Protein AF-R7D0A8-F1 (afdb_monomer_lite)

Radius of gyration: 18.66 Å; chains: 1; bounding box: 46×40×54 Å

pLDDT: mean 82.76, std 17.73, range [34.59, 98.0]

Secondary structure (DSSP, 8-state):
-EEEEEESS-HHHHHHHHHS-SSEEEEEEEETTEEEEEEEESSSS-EEEEEE-SSEEEEEETTT--EEEEEEETTEEEEEEES-HHHHHS--SS----BSS-GGGSEEEE-SSS-TT--EEHHHHHHHHHHHHHHHHHHHHTT--S------GGGGSGGGTTGGGS---

Structure (mmCIF, N/CA/C/O backbone):
data_AF-R7D0A8-F1
#
_entry.id   AF-R7D0A8-F1
#
loop_
_atom_site.group_PDB
_atom_site.id
_atom_site.type_symbol
_atom_site.label_atom_id
_atom_site.label_alt_id
_atom_site.label_comp_id
_atom_site.label_asym_id
_atom_site.label_entity_id
_atom_site.label_seq_id
_atom_site.pdbx_PDB_ins_code
_atom_site.Cartn_x
_atom_site.Cartn_y
_atom_site.Cartn_z
_atom_site.occupancy
_atom_site.B_iso_or_equiv
_atom_site.auth_seq_id
_atom_site.auth_comp_id
_atom_site.auth_asym_id
_atom_site.auth_atom_id
_atom_site.pdbx_PDB_model_num
ATOM 1 N N . MET A 1 1 ? 11.359 4.720 -3.497 1.00 91.31 1 MET A N 1
ATOM 2 C CA . MET A 1 1 ? 10.270 5.589 -3.988 1.00 91.31 1 MET A CA 1
ATOM 3 C C . MET A 1 1 ? 9.187 5.562 -2.939 1.00 91.31 1 MET A C 1
ATOM 5 O O . MET A 1 1 ? 8.897 4.476 -2.450 1.00 91.31 1 MET A O 1
ATOM 9 N N . LYS A 1 2 ? 8.616 6.719 -2.615 1.00 94.69 2 LYS A N 1
ATOM 10 C CA . LYS A 1 2 ? 7.505 6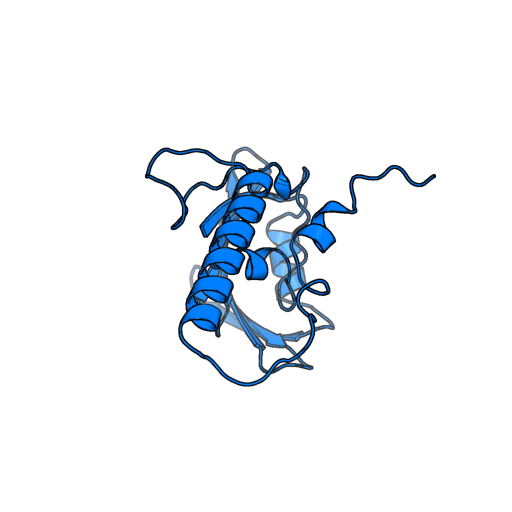.866 -1.685 1.00 94.69 2 LYS A CA 1
ATOM 11 C C . LYS A 1 2 ? 6.298 7.448 -2.407 1.00 94.69 2 LYS A C 1
ATOM 13 O O . LYS A 1 2 ? 6.439 8.446 -3.108 1.00 94.69 2 LYS A O 1
ATOM 18 N N . ILE A 1 3 ? 5.130 6.843 -2.250 1.00 95.31 3 ILE A N 1
ATOM 19 C CA . ILE A 1 3 ? 3.871 7.298 -2.855 1.00 95.31 3 ILE A CA 1
ATOM 20 C C . ILE A 1 3 ? 2.731 7.108 -1.863 1.00 95.31 3 ILE A C 1
ATOM 22 O O . ILE A 1 3 ? 2.744 6.156 -1.088 1.00 95.31 3 ILE A O 1
ATOM 26 N N . GLN A 1 4 ? 1.742 7.998 -1.898 1.00 96.12 4 GLN A N 1
ATOM 27 C CA . GLN A 1 4 ? 0.532 7.870 -1.096 1.00 96.12 4 GLN A CA 1
ATOM 28 C C . GLN A 1 4 ? -0.697 7.920 -1.999 1.00 96.12 4 GLN A C 1
ATOM 30 O O . GLN A 1 4 ? -0.856 8.852 -2.787 1.00 96.12 4 GLN A O 1
ATOM 35 N N . PHE A 1 5 ? -1.587 6.948 -1.840 1.00 95.88 5 PHE A N 1
ATOM 36 C CA . PHE A 1 5 ? -2.849 6.875 -2.563 1.00 95.88 5 PHE A CA 1
ATOM 37 C C . PHE A 1 5 ? -4.002 6.507 -1.635 1.00 95.88 5 PHE A C 1
ATOM 39 O O . PHE A 1 5 ? -3.798 6.051 -0.514 1.00 95.88 5 PHE A O 1
ATOM 46 N N . VAL A 1 6 ? -5.229 6.768 -2.080 1.00 96.88 6 VAL A N 1
ATOM 47 C CA . VAL A 1 6 ? -6.444 6.432 -1.324 1.00 96.88 6 VAL A CA 1
ATOM 48 C C . VAL A 1 6 ? -6.952 5.093 -1.826 1.00 96.88 6 VAL A C 1
ATOM 50 O O . VAL A 1 6 ? -7.001 4.897 -3.041 1.00 96.88 6 VAL A O 1
ATOM 53 N N . ILE A 1 7 ? -7.348 4.213 -0.912 1.00 96.62 7 ILE A N 1
ATOM 54 C CA . ILE A 1 7 ? -7.907 2.898 -1.227 1.00 96.62 7 ILE A CA 1
ATOM 55 C C . ILE A 1 7 ? -9.393 2.815 -0.862 1.00 96.62 7 ILE A C 1
ATOM 57 O O . ILE A 1 7 ? -9.910 3.668 -0.134 1.00 96.62 7 ILE A O 1
ATOM 61 N N . ARG A 1 8 ? -10.092 1.824 -1.420 1.00 96.50 8 ARG A N 1
ATOM 62 C CA . ARG A 1 8 ? -11.533 1.609 -1.201 1.00 96.50 8 ARG A CA 1
ATOM 63 C C . ARG A 1 8 ? -11.816 0.821 0.073 1.00 96.50 8 ARG A C 1
ATOM 65 O O . ARG A 1 8 ? -12.870 1.007 0.672 1.00 96.50 8 ARG A O 1
ATOM 72 N N . GLU A 1 9 ? -10.891 -0.046 0.454 1.00 96.31 9 GLU A N 1
ATOM 73 C CA . GLU A 1 9 ? -10.994 -0.944 1.595 1.00 96.31 9 GLU A CA 1
ATOM 74 C C . GLU A 1 9 ? -10.904 -0.186 2.926 1.00 96.31 9 GLU A C 1
ATOM 76 O O . GLU A 1 9 ? -10.150 0.781 3.076 1.00 96.31 9 GLU A O 1
ATOM 81 N N . SER A 1 10 ? -11.654 -0.654 3.923 1.00 96.50 10 SER A N 1
ATOM 82 C CA . SER A 1 10 ? -11.514 -0.207 5.308 1.00 96.50 10 SER A CA 1
ATOM 83 C C . SER A 1 10 ? -10.322 -0.883 5.995 1.00 96.50 10 SER A C 1
ATOM 85 O O . SER A 1 10 ? -9.849 -1.933 5.566 1.00 96.50 10 SER A O 1
ATOM 87 N N . LEU A 1 11 ? -9.848 -0.326 7.118 1.00 96.38 11 LEU A N 1
ATOM 88 C CA . LEU A 1 11 ? -8.807 -0.987 7.921 1.00 96.38 11 LEU A CA 1
ATOM 89 C C . LEU A 1 11 ? -9.240 -2.391 8.374 1.00 96.38 11 LEU A C 1
ATOM 91 O O . LEU A 1 11 ? -8.411 -3.295 8.413 1.00 96.38 11 LEU A O 1
ATOM 95 N N . SER A 1 12 ? -10.526 -2.587 8.677 1.00 95.25 12 SER A N 1
ATOM 96 C CA . SER A 1 12 ? -11.073 -3.895 9.046 1.00 95.25 12 SER A CA 1
ATOM 97 C C . SER A 1 12 ? -10.987 -4.895 7.895 1.00 95.25 12 SER A C 1
ATOM 99 O O . SER A 1 12 ? -10.477 -5.990 8.109 1.00 95.25 12 SER A O 1
ATOM 101 N N . ASP A 1 13 ? -11.358 -4.493 6.675 1.00 95.94 13 ASP A N 1
ATOM 102 C CA . ASP A 1 13 ? -11.270 -5.363 5.493 1.00 95.94 13 ASP A CA 1
ATOM 103 C C . ASP A 1 13 ? -9.828 -5.833 5.258 1.00 95.94 13 ASP A C 1
ATOM 105 O O . ASP A 1 13 ? -9.584 -7.000 4.958 1.00 95.94 13 ASP A O 1
ATOM 109 N N . ILE A 1 14 ? -8.853 -4.935 5.438 1.00 96.12 14 ILE A N 1
ATOM 110 C CA . ILE A 1 14 ? -7.430 -5.270 5.309 1.00 96.12 14 ILE A CA 1
ATOM 111 C C . ILE A 1 14 ? -6.991 -6.265 6.390 1.00 96.12 14 ILE A C 1
ATOM 113 O O . ILE A 1 14 ? -6.282 -7.227 6.091 1.00 96.12 14 ILE A O 1
ATOM 117 N N . VAL A 1 15 ? -7.406 -6.066 7.645 1.00 95.81 15 VAL A N 1
ATOM 118 C CA . VAL A 1 15 ? -7.094 -7.003 8.738 1.00 95.81 15 VAL A CA 1
ATOM 119 C C . VAL A 1 15 ? -7.718 -8.373 8.488 1.00 95.81 15 VAL A C 1
ATOM 121 O O . VAL A 1 15 ? -7.068 -9.384 8.770 1.00 95.81 15 VAL A O 1
ATOM 124 N N . ASP A 1 16 ? -8.937 -8.422 7.959 1.00 95.50 16 ASP A N 1
ATOM 125 C CA . ASP A 1 16 ? -9.649 -9.668 7.680 1.00 95.50 16 ASP A CA 1
ATOM 126 C C . ASP A 1 16 ? -8.984 -10.451 6.547 1.00 95.50 16 ASP A C 1
ATOM 128 O O . ASP A 1 16 ? -8.739 -11.644 6.718 1.00 95.50 16 ASP A O 1
ATOM 132 N N . GLN A 1 17 ? -8.590 -9.778 5.460 1.00 94.88 17 GLN A N 1
ATOM 133 C CA . GLN A 1 17 ? -7.825 -10.378 4.359 1.00 94.88 17 GLN A CA 1
ATOM 134 C C . GLN A 1 17 ? -6.447 -10.885 4.807 1.00 94.88 17 GLN A C 1
ATOM 136 O O . GLN A 1 17 ? -6.003 -11.958 4.408 1.00 94.88 17 GLN A O 1
ATOM 141 N N . LEU A 1 18 ? -5.749 -10.129 5.661 1.00 94.81 18 LEU A N 1
ATOM 142 C CA . LEU A 1 18 ? -4.475 -10.569 6.240 1.00 94.81 18 LEU A CA 1
ATOM 143 C C . LEU A 1 18 ? -4.660 -11.787 7.156 1.00 94.81 18 LEU A C 1
ATOM 145 O O . LEU A 1 18 ? -3.804 -12.671 7.197 1.00 94.81 18 LEU A O 1
ATOM 149 N N . SER A 1 19 ? -5.768 -11.826 7.899 1.00 94.19 19 SER A N 1
ATOM 150 C CA . SER A 1 19 ? -6.065 -12.890 8.861 1.00 94.19 19 SER A CA 1
ATOM 151 C C . SER A 1 19 ? -6.567 -14.171 8.189 1.00 94.19 19 SER A C 1
ATOM 153 O O . SER A 1 19 ? -6.299 -15.252 8.705 1.00 94.19 19 SER A O 1
ATOM 155 N N . ASN A 1 20 ? -7.272 -14.052 7.060 1.00 91.00 20 ASN A N 1
ATOM 156 C CA . ASN A 1 20 ? -7.934 -15.155 6.369 1.00 91.00 20 ASN A CA 1
ATOM 157 C C . ASN A 1 20 ? -7.699 -15.040 4.858 1.00 91.00 20 ASN A C 1
ATOM 159 O O . ASN A 1 20 ? -8.234 -14.143 4.207 1.00 91.00 20 ASN A O 1
ATOM 163 N N . SER A 1 21 ? -6.916 -15.960 4.299 1.00 88.69 21 SER A N 1
ATOM 164 C CA . SER A 1 21 ? -6.616 -16.003 2.868 1.00 88.69 21 SER A CA 1
ATOM 165 C C . SER A 1 21 ? -6.396 -17.439 2.413 1.00 88.69 21 SER A C 1
ATOM 167 O O . SER A 1 21 ? -5.799 -18.231 3.137 1.00 88.69 21 SER A O 1
ATOM 169 N N . ASP A 1 22 ? -6.829 -17.746 1.192 1.00 87.75 22 ASP A N 1
ATOM 170 C CA . ASP A 1 22 ? -6.547 -19.023 0.527 1.00 87.75 22 ASP A CA 1
ATOM 171 C C . ASP A 1 22 ? -5.164 -19.030 -0.158 1.00 87.75 22 ASP A C 1
ATOM 173 O O . ASP A 1 22 ? -4.688 -20.069 -0.615 1.00 87.75 22 ASP A O 1
ATOM 177 N N . PHE A 1 23 ? -4.509 -17.866 -0.260 1.00 86.12 23 PHE A N 1
ATOM 178 C CA . PHE A 1 23 ? -3.252 -17.693 -1.000 1.00 86.12 23 PHE A CA 1
ATOM 179 C C . PHE A 1 23 ? -1.999 -17.799 -0.120 1.00 86.12 23 PHE A C 1
ATOM 181 O O . PHE A 1 23 ? -0.904 -18.045 -0.631 1.00 86.12 23 PHE A O 1
ATOM 188 N N . TRP A 1 24 ? -2.136 -17.629 1.195 1.00 91.50 24 TRP A N 1
ATOM 189 C CA . TRP A 1 24 ? -1.020 -17.676 2.137 1.00 91.50 24 TRP A CA 1
ATOM 190 C C . TRP A 1 24 ? -1.426 -18.252 3.490 1.00 91.50 24 TRP A C 1
ATOM 192 O O . TRP A 1 24 ? -2.559 -18.114 3.942 1.00 91.50 24 TRP A O 1
ATOM 202 N N . ALA A 1 25 ? -0.446 -18.831 4.180 1.00 92.56 25 ALA A N 1
ATOM 203 C CA . ALA A 1 25 ? -0.582 -19.206 5.576 1.00 92.56 25 ALA A CA 1
ATOM 204 C C . ALA A 1 25 ? -0.467 -17.962 6.459 1.00 92.56 25 ALA A C 1
ATOM 206 O O . ALA A 1 25 ? 0.400 -17.114 6.227 1.00 92.5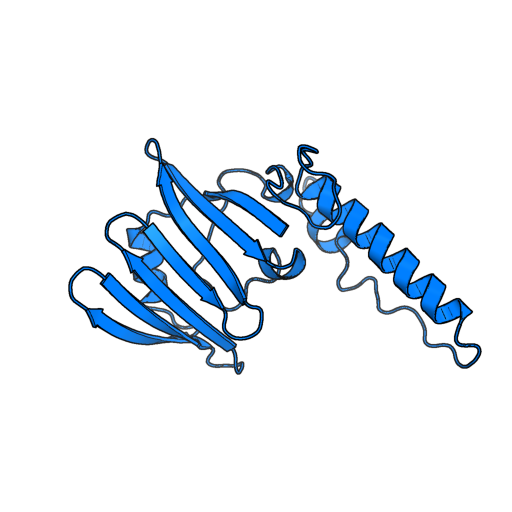6 25 ALA A O 1
ATOM 207 N N . THR A 1 26 ? -1.278 -17.907 7.512 1.00 95.38 26 THR A N 1
ATOM 208 C CA . THR A 1 26 ? -1.278 -16.804 8.471 1.00 95.38 26 THR A CA 1
ATOM 209 C C . THR A 1 26 ? -0.956 -17.289 9.883 1.00 95.38 26 THR A C 1
ATOM 211 O O . THR A 1 26 ? -1.545 -18.246 10.380 1.00 95.38 26 THR A O 1
ATOM 214 N N . GLU A 1 27 ? -0.057 -16.580 10.559 1.00 95.25 27 GLU A N 1
ATOM 215 C CA . GLU A 1 27 ? 0.238 -16.721 11.984 1.00 95.25 27 GLU A CA 1
ATOM 216 C C . GLU A 1 27 ? -0.083 -15.403 12.702 1.00 95.25 27 GLU A C 1
ATOM 218 O O . GLU A 1 27 ? 0.339 -14.326 12.275 1.00 95.25 27 GLU A O 1
ATOM 223 N N . ILE A 1 28 ? -0.835 -15.475 13.801 1.00 96.50 28 ILE A N 1
ATOM 224 C CA . ILE A 1 28 ? -1.314 -14.299 14.535 1.00 96.50 28 ILE A CA 1
ATOM 225 C C . ILE A 1 28 ? -0.751 -14.302 15.952 1.00 96.50 28 ILE A C 1
ATOM 227 O O . ILE A 1 28 ? -0.952 -15.246 16.711 1.00 96.50 28 ILE A O 1
ATOM 231 N N . GLN A 1 29 ? -0.137 -13.186 16.339 1.00 96.06 29 GLN A N 1
ATOM 232 C CA . GLN A 1 29 ? 0.319 -12.924 17.697 1.00 96.06 29 GLN A CA 1
ATOM 233 C C . GLN A 1 29 ? -0.345 -11.654 18.240 1.00 96.06 29 GLN A C 1
ATOM 235 O O . GLN A 1 29 ? -0.141 -10.552 17.729 1.00 96.06 29 GLN A O 1
ATOM 240 N N . CYS A 1 30 ? -1.127 -11.794 19.309 1.00 93.75 30 CYS A N 1
ATOM 241 C CA . CYS A 1 30 ? -1.760 -10.665 19.990 1.00 93.75 30 CYS A CA 1
ATOM 242 C C . CYS A 1 30 ? -0.864 -10.158 21.123 1.00 93.75 30 CYS A C 1
ATOM 244 O O . CYS A 1 30 ? -0.511 -10.916 22.026 1.00 93.75 30 CYS A O 1
ATOM 246 N N . LEU A 1 31 ? -0.516 -8.873 21.088 1.00 91.44 31 LEU A N 1
ATOM 247 C CA . LEU A 1 31 ? 0.270 -8.190 22.112 1.00 91.44 31 LEU A CA 1
ATOM 248 C C . LEU A 1 31 ? -0.540 -7.022 22.701 1.00 91.44 31 LEU A C 1
ATOM 250 O O . LEU A 1 31 ? -1.469 -6.520 22.061 1.00 91.44 31 LEU A O 1
ATOM 254 N N . PRO A 1 32 ? -0.209 -6.540 23.910 1.00 90.19 32 PRO A N 1
ATOM 255 C CA . PRO A 1 32 ? -0.831 -5.334 24.444 1.00 90.19 32 PRO A CA 1
ATOM 256 C C . PRO A 1 32 ? -0.647 -4.153 23.478 1.00 90.19 32 PRO A C 1
ATOM 258 O O . PRO A 1 32 ? 0.475 -3.756 23.173 1.00 90.19 32 PRO A O 1
ATOM 261 N N . GLY A 1 33 ? -1.755 -3.606 22.974 1.00 87.38 33 GLY A N 1
ATOM 262 C CA . GLY A 1 33 ? -1.758 -2.439 22.087 1.00 87.38 33 GLY A CA 1
ATOM 263 C C . GLY A 1 33 ? -1.444 -2.705 20.609 1.00 87.38 33 GLY A C 1
ATOM 264 O O . GLY A 1 33 ? -1.526 -1.759 19.827 1.00 87.38 33 GLY A O 1
ATOM 265 N N . LYS A 1 34 ? -1.126 -3.946 20.201 1.00 93.94 34 LYS A N 1
ATOM 266 C CA . LYS A 1 34 ? -0.942 -4.297 18.780 1.00 93.94 34 LYS A CA 1
ATOM 267 C C . LYS A 1 34 ? -1.176 -5.776 18.473 1.00 93.94 34 LYS A C 1
ATOM 269 O O . LYS A 1 34 ? -0.933 -6.645 19.305 1.00 93.94 34 LYS A O 1
ATOM 274 N N . LYS A 1 35 ? -1.579 -6.078 17.242 1.00 95.94 35 LYS A N 1
ATOM 275 C CA . LYS A 1 35 ? -1.662 -7.447 16.706 1.00 95.94 35 LYS A CA 1
ATOM 276 C C . LYS A 1 35 ? -0.612 -7.599 15.609 1.00 95.94 35 LYS A C 1
ATOM 278 O O . LYS A 1 35 ? -0.554 -6.779 14.703 1.00 95.94 35 LYS A O 1
ATOM 283 N N . ILE A 1 36 ? 0.225 -8.625 15.699 1.00 97.00 36 ILE A N 1
ATOM 284 C CA . ILE A 1 36 ? 1.202 -8.967 14.664 1.00 97.00 36 ILE A CA 1
ATOM 285 C C . ILE A 1 36 ? 0.621 -10.119 13.848 1.00 97.00 36 ILE A C 1
ATOM 287 O O . ILE A 1 36 ? 0.236 -11.143 14.410 1.00 97.00 36 ILE A O 1
ATOM 291 N N . ILE A 1 37 ? 0.552 -9.946 12.533 1.00 96.38 37 ILE A N 1
ATOM 292 C CA . ILE A 1 37 ? 0.113 -10.967 11.583 1.00 96.38 37 ILE A CA 1
ATOM 293 C C . ILE A 1 37 ? 1.292 -11.274 10.666 1.00 96.38 37 ILE A C 1
ATOM 295 O O . ILE A 1 37 ? 1.763 -10.399 9.946 1.00 96.38 37 ILE A O 1
ATOM 299 N N . ARG A 1 38 ? 1.788 -12.505 10.689 1.00 95.06 38 ARG A N 1
ATOM 300 C CA . ARG A 1 38 ? 2.816 -12.979 9.760 1.00 95.06 38 ARG A CA 1
ATOM 301 C C . ARG A 1 38 ? 2.130 -13.783 8.671 1.00 95.06 38 ARG A C 1
ATOM 303 O O . ARG A 1 38 ? 1.379 -14.703 8.982 1.00 95.06 38 ARG A O 1
ATOM 310 N N . ILE A 1 39 ? 2.393 -13.435 7.418 1.00 93.69 39 ILE A N 1
ATOM 311 C CA . ILE A 1 39 ? 1.878 -14.156 6.257 1.00 93.69 39 ILE A CA 1
ATOM 312 C C . ILE A 1 39 ? 3.029 -14.806 5.499 1.00 93.69 39 ILE A C 1
ATOM 314 O O . ILE A 1 39 ? 4.102 -14.211 5.344 1.00 93.69 39 ILE A O 1
ATOM 318 N N . LYS A 1 40 ? 2.806 -16.033 5.037 1.00 92.12 40 LYS A N 1
ATOM 319 C CA . LYS A 1 40 ? 3.763 -16.793 4.236 1.00 92.12 40 LYS A CA 1
ATOM 320 C C . LYS A 1 40 ? 3.062 -17.390 3.027 1.00 92.12 40 LYS A C 1
ATOM 322 O O . LYS A 1 40 ? 2.102 -18.140 3.178 1.00 92.12 40 LYS A O 1
ATOM 327 N N . ASP A 1 41 ? 3.560 -17.054 1.846 1.00 89.56 41 ASP A N 1
ATOM 328 C CA . ASP A 1 41 ? 3.042 -17.568 0.581 1.00 89.56 41 ASP A CA 1
ATOM 329 C C . ASP A 1 41 ? 3.148 -19.104 0.532 1.00 89.56 41 ASP A C 1
ATOM 331 O O . ASP A 1 41 ? 4.105 -19.694 1.044 1.00 89.56 41 ASP A O 1
ATOM 335 N N . HIS A 1 42 ? 2.141 -19.766 -0.041 1.00 84.19 42 HIS A N 1
ATOM 336 C CA . HIS A 1 42 ? 2.130 -21.227 -0.164 1.00 84.19 42 HIS A CA 1
ATOM 337 C C . HIS A 1 42 ? 3.001 -21.750 -1.313 1.00 84.19 42 HIS A C 1
ATOM 339 O O . HIS A 1 42 ? 3.530 -22.858 -1.228 1.00 84.19 42 HIS A O 1
ATOM 345 N N . ALA A 1 43 ? 3.118 -20.984 -2.396 1.00 81.12 43 ALA A N 1
ATOM 346 C CA . ALA A 1 43 ? 3.783 -21.374 -3.634 1.00 81.12 43 ALA A CA 1
ATOM 347 C C . ALA A 1 43 ? 5.225 -20.852 -3.728 1.00 81.12 43 ALA A C 1
ATOM 349 O O . ALA A 1 43 ? 6.056 -21.445 -4.419 1.00 81.12 43 ALA A O 1
ATOM 350 N N . TYR A 1 44 ? 5.530 -19.753 -3.041 1.00 78.31 44 TYR A N 1
ATOM 351 C CA . TYR A 1 44 ? 6.816 -19.067 -3.089 1.00 78.31 44 TYR A CA 1
ATOM 352 C C . TYR A 1 44 ? 7.404 -18.888 -1.687 1.00 78.31 44 TYR A C 1
ATOM 354 O O . TYR A 1 44 ? 6.684 -18.792 -0.700 1.00 78.31 44 TYR A O 1
ATOM 362 N N . ASP A 1 45 ? 8.729 -18.769 -1.577 1.00 82.19 45 ASP A N 1
ATOM 363 C CA . ASP A 1 45 ? 9.386 -18.447 -0.299 1.00 82.19 45 ASP A CA 1
ATOM 364 C C . ASP A 1 45 ? 9.310 -16.940 0.008 1.00 82.19 45 ASP A C 1
ATOM 366 O O . ASP A 1 45 ? 10.308 -16.248 0.217 1.00 82.19 45 ASP A O 1
ATOM 370 N N . LEU A 1 46 ? 8.094 -16.400 -0.044 1.00 86.38 46 LEU A N 1
ATOM 371 C CA . LEU A 1 46 ? 7.787 -15.011 0.255 1.00 86.38 46 LEU A CA 1
ATOM 372 C C . LEU A 1 46 ? 7.090 -14.939 1.611 1.00 86.38 46 LEU A C 1
ATOM 374 O O . LEU A 1 46 ? 6.222 -15.749 1.937 1.00 86.38 46 LEU A O 1
ATOM 378 N N . SER A 1 47 ? 7.463 -13.939 2.405 1.00 90.31 47 SER A N 1
ATOM 379 C CA . SER A 1 47 ? 6.785 -13.635 3.659 1.00 90.31 47 SER A CA 1
ATOM 380 C C . SER A 1 47 ? 6.662 -12.133 3.875 1.00 90.31 47 SER A C 1
ATOM 382 O O . SER A 1 47 ? 7.472 -11.336 3.382 1.00 90.31 47 SER A O 1
ATOM 384 N N . ALA A 1 48 ? 5.629 -11.754 4.617 1.00 92.88 48 ALA A N 1
ATOM 385 C CA . ALA A 1 48 ? 5.424 -10.395 5.081 1.00 92.88 48 ALA A CA 1
ATOM 386 C C . ALA A 1 48 ? 4.916 -10.399 6.525 1.00 92.88 48 ALA A C 1
ATOM 388 O O . ALA A 1 48 ? 4.316 -11.364 6.997 1.00 92.88 48 ALA A O 1
ATOM 389 N N . THR A 1 49 ? 5.188 -9.318 7.245 1.00 94.81 49 THR A N 1
ATOM 390 C CA . THR A 1 49 ? 4.708 -9.104 8.611 1.00 94.81 49 THR A CA 1
ATOM 391 C C . THR A 1 49 ? 3.887 -7.831 8.646 1.00 94.81 49 THR A C 1
ATOM 393 O O . THR A 1 49 ? 4.387 -6.777 8.271 1.00 94.81 49 THR A O 1
ATOM 396 N N . ALA A 1 50 ? 2.645 -7.929 9.100 1.00 96.31 50 ALA A N 1
ATOM 397 C CA . ALA A 1 50 ? 1.756 -6.807 9.323 1.00 96.31 50 ALA A CA 1
ATOM 398 C C . ALA A 1 50 ? 1.634 -6.510 10.822 1.00 96.31 50 ALA A C 1
ATOM 400 O O . ALA A 1 50 ? 1.229 -7.365 11.611 1.00 96.31 50 ALA A O 1
ATOM 401 N N . GLU A 1 51 ? 1.960 -5.286 11.215 1.00 96.75 51 GLU A N 1
ATOM 402 C CA . GLU A 1 51 ? 1.682 -4.733 12.533 1.00 96.75 51 GLU A CA 1
ATOM 403 C C . GLU A 1 51 ? 0.371 -3.952 12.482 1.00 96.75 51 GLU A C 1
ATOM 405 O O . GLU A 1 51 ? 0.272 -2.911 11.838 1.00 96.75 51 GLU A O 1
ATOM 410 N N . VAL A 1 52 ? -0.648 -4.463 13.165 1.00 97.06 52 VAL A N 1
ATOM 411 C CA . VAL A 1 52 ? -1.968 -3.843 13.275 1.00 97.06 52 VAL A CA 1
ATOM 412 C C . VAL A 1 52 ? -2.020 -3.042 14.572 1.00 97.06 52 VAL A C 1
ATOM 414 O O . VAL A 1 52 ? -2.014 -3.603 15.674 1.00 97.06 52 VAL A O 1
ATOM 417 N N . LEU A 1 53 ? -2.070 -1.723 14.425 1.00 94.56 53 LEU A N 1
ATOM 418 C CA . LEU A 1 53 ? -2.210 -0.736 15.491 1.00 94.56 53 LEU A CA 1
ATOM 419 C C . LEU A 1 53 ? -3.656 -0.199 15.509 1.00 94.56 53 LEU A C 1
ATOM 421 O O . LEU A 1 53 ? -4.398 -0.389 14.546 1.00 94.56 53 LEU A O 1
ATOM 425 N N . PRO A 1 54 ? -4.088 0.526 16.559 1.00 89.69 54 PRO A N 1
ATOM 426 C CA . PRO A 1 54 ? -5.474 0.999 16.660 1.00 89.69 54 PRO A CA 1
ATOM 427 C C . PRO A 1 54 ? -5.961 1.913 15.521 1.00 89.69 54 PRO A C 1
ATOM 429 O O . PRO A 1 54 ? -7.165 2.068 15.348 1.00 89.69 54 PRO A O 1
ATOM 432 N N . LYS A 1 55 ? -5.051 2.569 14.787 1.00 91.25 55 LYS A N 1
ATOM 433 C CA . LYS A 1 55 ? -5.384 3.553 13.736 1.00 91.25 55 LYS A CA 1
ATOM 434 C C . LYS A 1 55 ? -4.677 3.312 12.401 1.00 91.25 55 LYS A C 1
ATOM 436 O O . LYS A 1 55 ? -4.917 4.054 11.449 1.00 91.25 55 LYS A O 1
ATOM 441 N N . GLU A 1 56 ? -3.792 2.324 12.340 1.00 96.44 56 GLU A N 1
ATOM 442 C CA . GLU A 1 56 ? -3.000 2.041 11.148 1.00 96.44 56 GLU A CA 1
ATOM 443 C C . GLU A 1 56 ? -2.525 0.587 11.114 1.00 96.44 56 GLU A C 1
ATOM 445 O O . GLU A 1 56 ? -2.497 -0.104 12.131 1.00 96.44 56 GLU A O 1
ATOM 450 N N . ILE A 1 57 ? -2.141 0.139 9.927 1.00 97.81 57 ILE A N 1
ATOM 451 C CA . ILE A 1 57 ? -1.559 -1.169 9.653 1.00 97.81 57 ILE A CA 1
ATOM 452 C C . ILE A 1 57 ? -0.240 -0.921 8.932 1.00 97.81 57 ILE A C 1
ATOM 454 O O . ILE A 1 57 ? -0.209 -0.193 7.940 1.00 97.81 57 ILE A O 1
ATOM 458 N N . VAL A 1 58 ? 0.843 -1.524 9.410 1.00 97.12 58 VAL A N 1
ATOM 459 C CA . VAL A 1 58 ? 2.168 -1.420 8.789 1.00 97.12 58 VAL A CA 1
ATOM 460 C C . VAL A 1 58 ? 2.597 -2.795 8.305 1.00 97.12 58 VAL A C 1
ATOM 462 O O . VAL A 1 58 ? 2.772 -3.695 9.114 1.00 97.12 58 VAL A O 1
ATOM 465 N N . ILE A 1 59 ? 2.761 -2.978 6.997 1.00 95.44 59 ILE A N 1
ATOM 466 C CA . ILE A 1 59 ? 3.182 -4.243 6.388 1.00 95.44 59 ILE A CA 1
ATOM 467 C C . ILE A 1 59 ? 4.627 -4.123 5.920 1.00 95.44 59 ILE A C 1
ATOM 469 O O . ILE A 1 59 ? 4.935 -3.282 5.078 1.00 95.44 59 ILE A O 1
ATOM 473 N N . HIS A 1 60 ? 5.490 -5.006 6.411 1.00 93.12 60 HIS A N 1
ATOM 474 C CA . HIS A 1 60 ? 6.879 -5.153 5.993 1.00 93.12 60 HIS A CA 1
ATOM 475 C C . HIS A 1 60 ? 7.060 -6.441 5.192 1.00 93.12 60 HIS A C 1
ATOM 477 O O . HIS A 1 60 ? 6.759 -7.534 5.673 1.00 93.12 60 HIS A O 1
ATOM 483 N N . THR A 1 61 ? 7.586 -6.323 3.975 1.00 89.19 61 THR A N 1
ATOM 484 C CA . THR A 1 61 ? 7.936 -7.479 3.130 1.00 89.19 61 THR A CA 1
ATOM 485 C C . THR A 1 61 ? 9.371 -7.938 3.409 1.00 89.19 61 THR A C 1
ATOM 487 O O . THR A 1 61 ? 10.283 -7.114 3.479 1.00 89.19 61 THR A O 1
ATOM 490 N N . ALA A 1 62 ? 9.593 -9.247 3.564 1.00 77.12 62 ALA A N 1
ATOM 491 C CA . ALA A 1 62 ? 10.854 -9.777 4.096 1.00 77.12 62 ALA A CA 1
ATOM 492 C C . ALA A 1 62 ? 12.077 -9.586 3.177 1.00 77.12 62 ALA A C 1
ATOM 494 O O . ALA A 1 62 ? 13.166 -9.291 3.656 1.00 77.12 62 ALA A O 1
ATOM 495 N N . TRP A 1 63 ? 11.919 -9.753 1.860 1.00 69.00 63 TRP A N 1
ATOM 496 C CA . TRP A 1 63 ? 13.058 -9.763 0.928 1.00 69.00 63 TRP A CA 1
ATOM 497 C C . TRP A 1 63 ? 13.460 -8.388 0.411 1.00 69.00 63 TRP A C 1
ATOM 499 O O . TRP A 1 63 ? 14.604 -8.179 0.015 1.00 69.00 63 TRP A O 1
ATOM 509 N N . SER A 1 64 ? 12.511 -7.459 0.339 1.00 68.00 64 SER A N 1
ATOM 510 C CA . SER A 1 64 ? 12.701 -6.216 -0.408 1.00 68.00 64 SER A CA 1
ATOM 511 C C . SER A 1 64 ? 12.645 -4.964 0.460 1.00 68.00 64 SER A C 1
ATOM 513 O O . SER A 1 64 ? 12.791 -3.865 -0.070 1.00 68.00 64 SER A O 1
ATOM 515 N N . ASN A 1 65 ? 12.457 -5.122 1.777 1.00 79.12 65 ASN A N 1
ATOM 516 C CA . ASN A 1 65 ? 12.266 -4.027 2.732 1.00 79.12 65 ASN A CA 1
ATOM 517 C C . ASN A 1 65 ? 11.172 -3.034 2.298 1.00 79.12 65 ASN A C 1
ATOM 519 O O . ASN A 1 65 ? 11.196 -1.868 2.687 1.00 79.12 65 ASN A O 1
ATOM 523 N N . PHE A 1 66 ? 10.215 -3.472 1.471 1.00 90.31 66 PHE A N 1
ATOM 524 C CA . PHE A 1 66 ? 9.098 -2.621 1.088 1.00 90.31 66 PHE A CA 1
ATOM 525 C C . PHE A 1 66 ? 8.135 -2.521 2.253 1.00 90.31 66 PHE A C 1
ATOM 527 O O . PHE A 1 66 ? 7.831 -3.539 2.889 1.00 90.31 66 PHE A O 1
ATOM 534 N N . THR A 1 67 ? 7.653 -1.307 2.480 1.00 94.31 67 THR A N 1
ATOM 535 C CA . THR A 1 67 ? 6.750 -0.997 3.577 1.00 94.31 67 THR A CA 1
ATOM 536 C C . THR A 1 67 ? 5.461 -0.412 3.026 1.00 94.31 67 THR A C 1
ATOM 538 O O . THR A 1 67 ? 5.488 0.484 2.183 1.00 94.31 67 THR A O 1
ATOM 541 N N . TYR A 1 68 ? 4.335 -0.923 3.512 1.00 95.69 68 TYR A N 1
ATOM 542 C CA . TYR A 1 68 ? 3.013 -0.354 3.279 1.00 95.69 68 TYR A CA 1
ATOM 543 C C . TYR A 1 68 ? 2.481 0.147 4.611 1.00 95.69 68 TYR A C 1
ATOM 545 O O . TYR A 1 68 ? 2.341 -0.637 5.546 1.00 95.69 68 TYR A O 1
ATOM 553 N N . ARG A 1 69 ? 2.171 1.437 4.707 1.00 97.38 69 ARG A N 1
ATOM 554 C CA . ARG A 1 69 ? 1.500 2.024 5.863 1.00 97.38 69 ARG A CA 1
ATOM 555 C C . ARG A 1 69 ? 0.091 2.430 5.468 1.00 97.38 69 ARG A C 1
ATOM 557 O O . ARG A 1 69 ? -0.097 3.347 4.673 1.00 97.38 69 ARG A O 1
ATOM 564 N N . ILE A 1 70 ? -0.893 1.742 6.026 1.00 98.00 70 ILE A N 1
ATOM 565 C CA . ILE A 1 70 ? -2.308 1.920 5.717 1.00 98.00 70 ILE A CA 1
ATOM 566 C C . ILE A 1 70 ? -2.971 2.564 6.927 1.00 98.00 70 ILE A C 1
A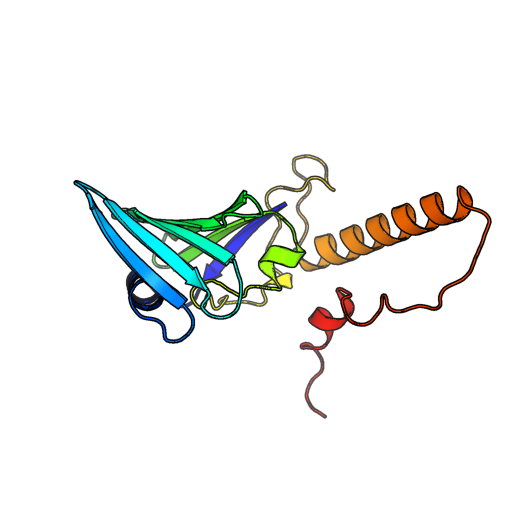TOM 568 O O . ILE A 1 70 ? -2.921 2.014 8.021 1.00 98.00 70 ILE A O 1
ATOM 572 N N . PHE A 1 71 ? -3.574 3.734 6.762 1.00 97.31 71 PHE A N 1
ATOM 573 C CA . PHE A 1 71 ? -4.112 4.510 7.878 1.00 97.31 71 PHE A CA 1
ATOM 574 C C . PHE A 1 71 ? -5.349 5.295 7.466 1.00 97.31 71 PHE A C 1
ATOM 576 O O . PHE A 1 71 ? -5.535 5.637 6.298 1.00 97.31 71 PHE A O 1
ATOM 583 N N . GLN A 1 72 ? -6.196 5.613 8.441 1.00 95.19 72 GLN A N 1
ATOM 584 C CA . GLN A 1 72 ? -7.371 6.439 8.199 1.00 95.19 72 GLN A CA 1
ATOM 585 C C . GLN A 1 72 ? -7.046 7.924 8.398 1.00 95.19 72 GLN A C 1
ATOM 587 O O . GLN A 1 72 ? -6.507 8.326 9.430 1.00 95.19 72 GLN A O 1
ATOM 592 N N . ARG A 1 73 ? -7.415 8.754 7.420 1.00 93.81 73 ARG A N 1
ATOM 593 C CA . ARG A 1 73 ? -7.296 10.214 7.463 1.00 93.81 73 ARG A CA 1
ATOM 594 C C . ARG A 1 73 ? -8.526 10.848 6.822 1.00 93.81 73 ARG A C 1
ATOM 596 O O . ARG A 1 73 ? -8.884 10.501 5.703 1.00 93.81 73 ARG A O 1
ATOM 603 N N . ASP A 1 74 ? -9.177 11.765 7.536 1.00 92.06 74 ASP A N 1
ATOM 604 C CA . ASP A 1 74 ? -10.332 12.533 7.040 1.00 92.06 74 ASP A CA 1
ATOM 605 C C . ASP A 1 74 ? -11.454 11.651 6.446 1.00 92.06 74 ASP A C 1
ATOM 607 O O . ASP A 1 74 ? -12.013 11.937 5.389 1.00 92.06 74 ASP A O 1
ATOM 611 N N . GLY A 1 75 ? -11.752 10.524 7.107 1.00 91.25 75 GLY A N 1
ATOM 612 C CA . GLY A 1 75 ? -12.783 9.573 6.668 1.00 91.25 75 GLY A CA 1
ATOM 613 C C . GLY A 1 75 ? -12.387 8.681 5.484 1.00 91.25 75 GLY A C 1
ATOM 614 O O . GLY A 1 75 ? -13.191 7.859 5.059 1.00 91.25 75 GLY A O 1
ATOM 615 N N . LYS A 1 76 ? -11.160 8.803 4.971 1.00 95.12 76 LYS A N 1
ATOM 616 C CA . LYS A 1 76 ? -10.615 7.985 3.881 1.00 95.12 76 LYS A CA 1
ATOM 617 C C . LYS A 1 76 ? -9.509 7.077 4.399 1.00 95.12 76 LYS A C 1
ATOM 619 O O . LYS A 1 76 ? -8.814 7.433 5.349 1.00 95.12 76 LYS A O 1
ATOM 624 N N . VAL A 1 77 ? -9.323 5.926 3.762 1.00 96.81 77 VAL A N 1
ATOM 625 C CA . VAL A 1 77 ? -8.185 5.047 4.040 1.00 96.81 77 VAL A CA 1
ATOM 626 C C . VAL A 1 77 ? -7.098 5.322 3.012 1.00 96.81 77 VAL A C 1
ATOM 628 O O . VAL A 1 77 ? -7.319 5.243 1.805 1.00 96.81 77 VAL A O 1
ATOM 631 N N . CYS A 1 78 ? -5.927 5.709 3.500 1.00 96.88 78 CYS A N 1
ATOM 632 C CA . CYS A 1 78 ? -4.755 6.001 2.694 1.00 96.88 78 CYS A CA 1
ATOM 633 C C . CYS A 1 78 ? -3.757 4.855 2.819 1.00 96.88 78 CYS A C 1
ATOM 635 O O . CYS A 1 78 ? -3.540 4.342 3.912 1.00 96.88 78 CYS A O 1
ATOM 637 N N . CYS A 1 79 ? -3.113 4.513 1.711 1.00 96.69 79 CYS A N 1
ATOM 638 C CA . CYS A 1 79 ? -1.965 3.629 1.660 1.00 96.69 79 CYS A CA 1
ATOM 639 C C . CYS A 1 79 ? -0.736 4.446 1.259 1.00 96.69 79 CYS A C 1
ATOM 641 O O . CYS A 1 79 ? -0.697 5.053 0.189 1.00 96.69 79 CYS A O 1
ATOM 643 N N . GLU A 1 80 ? 0.270 4.454 2.122 1.00 96.94 80 GLU A N 1
ATOM 644 C CA . GLU A 1 80 ? 1.608 4.950 1.836 1.00 96.94 80 GLU A CA 1
ATOM 645 C C . GLU A 1 80 ? 2.514 3.757 1.535 1.00 96.94 80 GLU A C 1
ATOM 647 O O . GLU A 1 80 ? 2.664 2.860 2.359 1.00 96.94 80 GLU A O 1
ATOM 652 N N . TYR A 1 81 ? 3.099 3.738 0.344 1.00 95.19 81 TYR A N 1
ATOM 653 C CA . TYR A 1 81 ? 4.050 2.721 -0.076 1.00 95.19 81 TYR A CA 1
ATOM 654 C C . TYR A 1 81 ? 5.451 3.308 -0.136 1.00 95.19 81 TYR A C 1
ATOM 656 O O . TYR A 1 81 ? 5.665 4.329 -0.795 1.00 95.19 81 TYR A O 1
ATOM 664 N N . GLU A 1 82 ? 6.407 2.615 0.473 1.00 94.69 82 GLU A N 1
ATOM 665 C CA . GLU A 1 82 ? 7.830 2.885 0.340 1.00 94.69 82 GLU A CA 1
ATOM 666 C C . GLU A 1 82 ? 8.558 1.644 -0.183 1.00 94.69 82 GLU A C 1
ATOM 668 O O . GLU A 1 82 ? 8.565 0.583 0.444 1.00 94.69 82 GLU A O 1
ATOM 673 N N . GLY A 1 83 ? 9.178 1.771 -1.357 1.00 92.06 83 GLY A N 1
ATOM 674 C CA . GLY A 1 83 ? 9.909 0.671 -1.973 1.00 92.06 83 GLY A CA 1
ATOM 675 C C . GLY A 1 83 ? 10.303 0.911 -3.426 1.00 92.06 83 GLY A C 1
ATOM 676 O O . GLY A 1 83 ? 10.492 2.051 -3.872 1.00 92.06 83 GLY A O 1
ATOM 677 N N . ALA A 1 84 ? 10.478 -0.181 -4.169 1.00 89.62 84 ALA A N 1
ATOM 678 C CA . ALA A 1 84 ? 10.807 -0.148 -5.588 1.00 89.62 84 ALA A CA 1
ATOM 679 C C . ALA A 1 84 ? 9.543 -0.014 -6.443 1.00 89.62 84 ALA A C 1
ATOM 681 O O . ALA A 1 84 ? 8.545 -0.678 -6.199 1.00 89.62 84 ALA A O 1
ATOM 682 N N . PHE A 1 85 ? 9.616 0.758 -7.526 1.00 88.00 85 PHE A N 1
ATOM 683 C CA . PHE A 1 85 ? 8.485 0.976 -8.434 1.00 88.00 85 PHE A CA 1
ATOM 684 C C . PHE A 1 85 ? 7.788 -0.312 -8.895 1.00 88.00 85 PHE A C 1
ATOM 686 O O . PHE A 1 85 ? 6.570 -0.417 -8.818 1.00 88.00 85 PHE A O 1
ATOM 693 N N . ARG A 1 86 ? 8.559 -1.326 -9.309 1.00 84.31 86 ARG A N 1
ATOM 694 C CA . ARG A 1 86 ? 7.986 -2.618 -9.712 1.00 84.31 86 ARG A CA 1
ATOM 695 C C . ARG A 1 86 ? 7.276 -3.338 -8.574 1.00 84.31 86 ARG A C 1
ATOM 697 O O . ARG A 1 86 ? 6.268 -3.977 -8.819 1.00 84.31 86 ARG A O 1
ATOM 704 N N . GLY A 1 87 ? 7.793 -3.234 -7.351 1.00 85.50 87 GLY A N 1
ATOM 705 C CA . GLY A 1 87 ? 7.213 -3.902 -6.188 1.00 85.50 87 GLY A CA 1
ATOM 706 C C . GLY A 1 87 ? 5.808 -3.404 -5.854 1.00 85.50 87 GLY A C 1
ATOM 707 O O . GLY A 1 87 ? 5.009 -4.175 -5.336 1.00 85.50 87 GLY A O 1
ATOM 708 N N . LEU A 1 88 ? 5.502 -2.147 -6.188 1.00 86.44 88 LEU A N 1
ATOM 709 C CA . LEU A 1 88 ? 4.158 -1.583 -6.063 1.00 86.44 88 LEU A CA 1
ATOM 710 C C . LEU A 1 88 ? 3.175 -2.154 -7.091 1.00 86.44 88 LEU A C 1
ATOM 712 O O . LEU A 1 88 ? 1.989 -2.234 -6.792 1.00 86.44 88 LEU A O 1
ATOM 716 N N . LEU A 1 89 ? 3.646 -2.497 -8.293 1.00 82.12 89 LEU A N 1
ATOM 717 C CA . LEU A 1 89 ? 2.798 -2.960 -9.396 1.00 82.12 89 LEU A CA 1
ATOM 718 C C . LEU A 1 89 ? 2.664 -4.490 -9.440 1.00 82.12 89 LEU A C 1
ATOM 720 O O . LEU A 1 89 ? 1.597 -5.007 -9.743 1.00 82.12 89 LEU A O 1
ATOM 724 N N . ASP A 1 90 ? 3.731 -5.211 -9.091 1.00 79.19 90 ASP A N 1
ATOM 725 C CA . ASP A 1 90 ? 3.811 -6.676 -9.084 1.00 79.19 90 ASP A CA 1
ATOM 726 C C . ASP A 1 90 ? 3.454 -7.246 -7.683 1.00 79.19 90 ASP A C 1
ATOM 728 O O . ASP A 1 90 ? 4.193 -8.061 -7.120 1.00 79.19 90 ASP A O 1
ATOM 732 N N . GLN A 1 91 ? 2.349 -6.797 -7.071 1.00 70.69 91 GLN A N 1
ATOM 733 C CA . GLN A 1 91 ? 1.947 -7.234 -5.723 1.00 70.69 91 GLN A CA 1
ATOM 734 C C . GLN A 1 91 ? 1.441 -8.684 -5.737 1.00 70.69 91 GLN A C 1
ATOM 736 O O . GLN A 1 91 ? 0.372 -8.966 -6.267 1.00 70.69 91 GLN A O 1
ATOM 741 N N . LYS A 1 92 ? 2.208 -9.611 -5.146 1.00 74.56 92 LYS A N 1
ATOM 742 C CA . LYS A 1 92 ? 1.831 -11.038 -5.059 1.00 74.56 92 LYS A CA 1
ATOM 743 C C . LYS A 1 92 ? 1.390 -11.497 -3.670 1.00 74.56 92 LYS A C 1
ATOM 745 O O . LYS A 1 92 ? 0.508 -12.336 -3.570 1.00 74.56 92 LYS A O 1
ATOM 750 N N . LEU A 1 93 ? 2.002 -10.954 -2.616 1.00 81.06 93 LEU A N 1
ATOM 751 C CA . LEU A 1 93 ? 1.795 -11.383 -1.227 1.00 81.06 93 LEU A CA 1
ATOM 752 C C . LEU A 1 93 ? 1.324 -10.211 -0.360 1.00 81.06 93 LEU A C 1
ATOM 754 O O . LEU A 1 93 ? 2.032 -9.768 0.544 1.00 81.06 93 LEU A O 1
ATOM 758 N N . LEU A 1 94 ? 0.166 -9.651 -0.700 1.00 85.12 94 LEU A N 1
ATOM 759 C CA . LEU A 1 94 ? -0.450 -8.533 0.009 1.00 85.12 94 LEU A CA 1
ATOM 760 C C . LEU A 1 94 ? -1.977 -8.654 -0.043 1.00 85.12 94 LEU A C 1
ATOM 762 O O . LEU A 1 94 ? -2.499 -9.257 -0.983 1.00 85.12 94 LEU A O 1
ATOM 766 N N . PRO A 1 95 ? -2.693 -8.069 0.936 1.00 88.31 95 PRO A N 1
ATOM 767 C CA . PRO A 1 95 ? -4.132 -7.875 0.820 1.00 88.31 95 PRO A CA 1
ATOM 768 C C . PRO A 1 95 ? -4.446 -7.059 -0.438 1.00 88.31 95 PRO A C 1
ATOM 770 O O . PRO A 1 95 ? -3.607 -6.312 -0.944 1.00 88.31 95 PRO A O 1
ATOM 773 N N . HIS A 1 96 ? -5.664 -7.193 -0.940 1.00 90.00 96 HIS A N 1
ATOM 774 C CA . HIS A 1 96 ? -6.138 -6.398 -2.054 1.00 90.00 96 HIS A CA 1
ATOM 775 C C . HIS A 1 96 ? -6.259 -4.929 -1.628 1.00 90.00 96 HIS A C 1
ATOM 777 O O . HIS A 1 96 ? -6.945 -4.603 -0.658 1.00 90.00 96 HIS A O 1
ATOM 783 N N . LEU A 1 97 ? -5.551 -4.056 -2.345 1.00 91.94 97 LEU A N 1
ATOM 784 C CA . LEU A 1 97 ? -5.513 -2.615 -2.113 1.00 91.94 97 LEU A CA 1
ATOM 785 C C . LEU A 1 97 ? -6.021 -1.916 -3.371 1.00 91.94 97 LEU A C 1
ATOM 787 O O . LEU A 1 97 ? -5.228 -1.628 -4.267 1.00 91.94 97 LEU A O 1
ATOM 791 N N . THR A 1 98 ? -7.324 -1.648 -3.459 1.00 93.56 98 THR A N 1
ATOM 792 C CA . THR A 1 98 ? -7.929 -1.046 -4.651 1.00 93.56 98 THR A CA 1
ATOM 793 C C . THR A 1 98 ? -7.825 0.473 -4.589 1.00 93.56 98 THR A C 1
ATOM 795 O O . THR A 1 98 ? -8.526 1.095 -3.783 1.00 93.56 98 THR A O 1
ATOM 798 N N . PRO A 1 99 ? -7.032 1.128 -5.455 1.00 94.19 99 PRO A N 1
ATOM 799 C CA . PRO A 1 99 ? -6.962 2.580 -5.470 1.00 94.19 99 PRO A CA 1
ATOM 800 C C . PRO A 1 99 ? -8.313 3.196 -5.875 1.00 94.19 99 PRO A C 1
ATOM 802 O O . PRO A 1 99 ? -9.052 2.668 -6.711 1.00 94.19 99 PRO A O 1
ATOM 805 N N . VAL A 1 100 ? -8.664 4.336 -5.279 1.00 95.06 100 VAL A N 1
ATOM 806 C CA . VAL A 1 100 ? -9.902 5.059 -5.624 1.00 95.06 100 VAL A CA 1
ATOM 807 C C . VAL A 1 100 ? -9.808 5.681 -7.021 1.00 95.06 100 VAL A C 1
ATOM 809 O O . VAL A 1 100 ? -10.801 5.676 -7.749 1.00 95.06 100 VAL A O 1
ATOM 812 N N . GLY A 1 101 ? -8.634 6.202 -7.391 1.00 92.06 101 GLY A N 1
ATOM 813 C CA . GLY A 1 101 ? -8.320 6.704 -8.734 1.00 92.06 101 GLY A CA 1
ATOM 814 C C . GLY A 1 101 ? -7.311 5.819 -9.468 1.00 92.06 101 GLY A C 1
ATOM 815 O O . GLY A 1 101 ? -6.898 4.785 -8.953 1.00 92.06 101 GLY A O 1
ATOM 816 N N . ASN A 1 102 ? -6.868 6.236 -10.654 1.00 92.31 102 ASN A N 1
ATOM 817 C CA . ASN A 1 102 ? -5.794 5.537 -11.359 1.00 92.31 102 ASN A CA 1
ATOM 818 C C . ASN A 1 102 ? -4.474 5.688 -10.579 1.00 92.31 102 ASN A C 1
ATOM 820 O O . ASN A 1 102 ? -4.028 6.806 -10.312 1.00 92.31 102 ASN A O 1
ATOM 824 N N . ILE A 1 103 ? -3.842 4.565 -10.217 1.00 91.62 103 ILE A N 1
ATOM 825 C CA . ILE A 1 103 ? -2.602 4.545 -9.425 1.00 91.62 103 ILE A CA 1
ATOM 826 C C . ILE A 1 103 ? -1.474 5.363 -10.073 1.00 91.62 103 ILE A C 1
ATOM 828 O O . ILE A 1 103 ? -0.660 5.967 -9.376 1.00 91.62 103 ILE A O 1
ATOM 832 N N . LEU A 1 104 ? -1.449 5.421 -11.408 1.00 93.06 104 LEU A N 1
ATOM 833 C CA . LEU A 1 104 ? -0.417 6.105 -12.181 1.00 93.06 104 LEU A CA 1
ATOM 834 C C . LEU A 1 104 ? -0.482 7.631 -12.048 1.00 93.06 104 LEU A C 1
ATOM 836 O O . LEU A 1 104 ? 0.525 8.303 -12.275 1.00 93.06 104 LEU A O 1
ATOM 840 N N . ASP A 1 105 ? -1.629 8.171 -11.644 1.00 94.38 105 ASP A N 1
ATOM 841 C CA . ASP A 1 105 ? -1.849 9.614 -11.554 1.00 94.38 105 ASP A CA 1
ATOM 842 C C . ASP A 1 105 ? -1.543 10.164 -10.147 1.00 94.38 105 ASP A C 1
ATOM 844 O O . ASP A 1 105 ? -1.535 11.377 -9.935 1.00 94.38 105 ASP A O 1
ATOM 848 N N . TYR A 1 106 ? -1.234 9.293 -9.178 1.00 94.62 106 TYR A N 1
ATOM 849 C CA . TYR A 1 106 ? -0.803 9.715 -7.846 1.00 94.62 106 TYR A CA 1
ATOM 850 C C . TYR A 1 106 ? 0.628 10.262 -7.859 1.00 94.62 106 TYR A C 1
ATOM 852 O O . TYR A 1 106 ? 1.503 9.788 -8.589 1.00 94.62 106 TYR A O 1
ATOM 860 N N . VAL A 1 107 ? 0.868 11.270 -7.019 1.00 94.56 107 VAL A N 1
ATOM 861 C CA . VAL A 1 107 ? 2.164 11.949 -6.901 1.00 94.56 107 VAL A CA 1
ATOM 862 C C . VAL A 1 107 ? 3.139 11.108 -6.082 1.00 94.56 107 VAL A C 1
ATOM 864 O O . VAL A 1 107 ? 2.835 10.672 -4.970 1.00 94.56 107 VAL A O 1
ATOM 867 N N . VAL A 1 108 ? 4.341 10.930 -6.621 1.00 93.94 108 VAL A N 1
ATOM 868 C CA . VAL A 1 108 ? 5.487 10.378 -5.903 1.00 93.94 108 VAL A CA 1
ATOM 869 C C . VAL A 1 108 ? 5.995 11.436 -4.927 1.00 93.94 108 VAL A C 1
ATOM 871 O O . VAL A 1 108 ? 6.421 12.514 -5.332 1.00 93.94 108 VAL A O 1
ATOM 874 N N . LEU A 1 109 ? 5.931 11.120 -3.636 1.00 92.38 109 LEU A N 1
ATOM 875 C CA . LEU A 1 109 ? 6.326 12.009 -2.546 1.00 92.38 109 LEU A CA 1
ATOM 876 C C . LEU A 1 109 ? 7.847 12.091 -2.410 1.00 92.38 109 LEU A C 1
ATOM 878 O O . LEU A 1 109 ? 8.394 13.170 -2.209 1.00 92.38 109 LEU A O 1
ATOM 882 N N . GLU A 1 110 ? 8.526 10.948 -2.531 1.00 90.88 110 GLU A N 1
ATOM 883 C CA . GLU A 1 110 ? 9.984 10.866 -2.432 1.00 90.88 110 GLU A CA 1
ATOM 884 C C . GLU A 1 110 ? 10.542 9.913 -3.488 1.00 90.88 110 GLU A C 1
ATOM 886 O O . GLU A 1 110 ? 10.013 8.828 -3.758 1.00 90.88 110 GLU A O 1
ATOM 891 N N . SER A 1 111 ? 11.650 10.308 -4.100 1.00 88.12 111 SER A N 1
ATOM 892 C CA . SER A 1 111 ? 12.238 9.616 -5.237 1.00 88.12 111 SER A CA 1
ATOM 893 C C . SER A 1 111 ? 13.752 9.720 -5.173 1.00 88.12 111 SER A C 1
ATOM 895 O O . SER A 1 111 ? 14.293 10.774 -4.874 1.00 88.12 111 SER A O 1
ATOM 897 N N . SER A 1 112 ? 14.440 8.633 -5.515 1.00 85.31 112 SER A N 1
ATOM 898 C CA . SER A 1 112 ? 15.884 8.656 -5.761 1.00 85.31 112 SER A CA 1
ATOM 899 C C . SER A 1 112 ? 16.247 9.181 -7.155 1.00 85.31 112 SER A C 1
ATOM 901 O O . SER A 1 112 ? 17.423 9.386 -7.439 1.00 85.31 112 SER A O 1
ATOM 903 N N . LEU A 1 113 ? 15.260 9.356 -8.042 1.00 86.19 113 LEU A N 1
ATOM 904 C CA . LEU A 1 113 ? 15.453 9.861 -9.405 1.00 86.19 113 LEU A CA 1
ATOM 905 C C . LEU A 1 113 ? 15.365 11.385 -9.491 1.00 86.19 113 LEU A C 1
ATOM 907 O O . LEU A 1 113 ? 15.866 11.955 -10.456 1.00 86.19 113 LEU A O 1
ATOM 911 N N . TYR A 1 114 ? 14.711 12.018 -8.519 1.00 87.88 114 TYR A N 1
ATOM 912 C CA . TYR A 1 114 ? 14.319 13.423 -8.575 1.00 87.88 114 TYR A CA 1
ATOM 913 C C . TYR A 1 114 ? 14.930 14.218 -7.430 1.00 87.88 114 TYR A C 1
ATOM 915 O O . TYR A 1 114 ? 15.306 13.659 -6.398 1.00 87.88 114 TYR A O 1
ATOM 923 N N . GLN A 1 115 ? 15.041 15.530 -7.621 1.00 86.38 115 GLN A N 1
ATOM 924 C CA . GLN A 1 115 ? 15.524 16.416 -6.566 1.00 86.38 115 GLN A CA 1
ATOM 925 C C . GLN A 1 115 ? 14.440 16.610 -5.491 1.00 86.38 115 GLN A C 1
ATOM 927 O O . GLN A 1 115 ? 13.248 16.531 -5.802 1.00 86.38 115 GLN A O 1
ATOM 932 N N . PRO A 1 116 ? 14.814 16.889 -4.227 1.00 82.31 116 PRO A N 1
ATOM 933 C CA . PRO A 1 116 ? 13.839 17.209 -3.190 1.00 82.31 116 PRO A CA 1
ATOM 934 C C . PRO A 1 116 ? 12.919 18.360 -3.623 1.00 82.31 116 PRO A C 1
ATOM 936 O O . PRO A 1 116 ? 13.391 19.418 -4.032 1.00 82.31 116 PRO A O 1
ATOM 939 N N . GLY A 1 117 ? 11.604 18.151 -3.527 1.00 78.75 117 GLY A N 1
ATOM 940 C CA . GLY A 1 117 ? 10.588 19.136 -3.918 1.00 78.75 117 GLY A CA 1
ATOM 941 C C . GLY A 1 117 ? 10.094 19.026 -5.364 1.00 78.75 117 GLY A C 1
ATOM 942 O O . GLY A 1 117 ? 9.092 19.655 -5.701 1.00 78.75 117 GLY A O 1
ATOM 943 N N . GLU A 1 118 ? 10.724 18.204 -6.206 1.00 87.06 118 GLU A N 1
ATOM 944 C CA . GLU A 1 118 ? 10.206 17.901 -7.539 1.00 87.06 118 GLU A CA 1
ATOM 945 C C . GLU A 1 118 ? 9.030 16.917 -7.436 1.00 87.06 118 GLU A C 1
ATOM 947 O O . GLU A 1 118 ? 9.194 15.753 -7.070 1.00 87.06 118 GLU A O 1
ATOM 952 N N . GLN A 1 119 ? 7.825 17.398 -7.750 1.00 87.12 119 GLN A N 1
ATOM 953 C CA . GLN A 1 119 ? 6.609 16.587 -7.727 1.00 87.12 119 GLN A CA 1
ATOM 954 C C . GLN A 1 119 ? 6.338 16.005 -9.109 1.00 87.12 119 GLN A C 1
ATOM 956 O O . GLN A 1 119 ? 6.134 16.735 -10.080 1.00 87.12 119 GLN A O 1
ATOM 961 N N . LYS A 1 120 ? 6.319 14.676 -9.179 1.00 93.19 120 LYS A N 1
ATOM 962 C CA . LYS A 1 120 ? 6.041 13.910 -10.392 1.00 93.19 120 LYS A CA 1
ATOM 963 C C . LYS A 1 120 ? 4.980 12.867 -10.113 1.00 93.19 120 LYS A C 1
ATOM 965 O O . LYS A 1 120 ? 4.941 12.283 -9.031 1.00 93.19 120 LYS A O 1
ATOM 970 N N . THR A 1 121 ? 4.126 12.621 -11.094 1.00 95.25 121 THR A N 1
ATOM 971 C CA . THR A 1 121 ? 3.187 11.495 -11.049 1.00 95.25 121 THR A CA 1
ATOM 972 C C . THR A 1 121 ? 3.941 10.168 -11.132 1.00 95.25 121 THR A C 1
ATOM 974 O O . THR A 1 121 ? 5.056 10.098 -11.659 1.00 95.25 121 THR A O 1
ATOM 977 N N . LEU A 1 122 ? 3.329 9.083 -10.658 1.00 94.19 122 LEU A N 1
ATOM 978 C CA . LEU A 1 122 ? 3.871 7.734 -10.823 1.00 94.19 122 LEU A CA 1
ATOM 979 C C . LEU A 1 122 ? 4.065 7.385 -12.310 1.00 94.19 122 LEU A C 1
ATOM 981 O O . LEU A 1 122 ? 5.030 6.711 -12.674 1.00 94.19 122 LEU A O 1
ATOM 985 N N . ARG A 1 123 ? 3.192 7.906 -13.180 1.00 94.19 123 ARG A N 1
ATOM 986 C CA . ARG A 1 123 ? 3.295 7.820 -14.639 1.00 94.19 123 ARG A CA 1
ATOM 987 C C . ARG A 1 123 ? 4.599 8.417 -15.166 1.00 94.19 123 ARG A C 1
ATOM 989 O O . ARG A 1 123 ? 5.285 7.777 -15.963 1.00 94.19 123 ARG A O 1
ATOM 996 N N . GLU A 1 124 ? 4.944 9.630 -14.746 1.00 93.81 124 GLU A N 1
ATOM 997 C CA . GLU A 1 124 ? 6.205 10.281 -15.124 1.00 93.81 124 GLU A CA 1
ATOM 998 C C . GLU A 1 124 ? 7.411 9.549 -14.530 1.00 93.81 124 GLU A C 1
ATOM 1000 O O . GLU A 1 124 ? 8.340 9.221 -15.271 1.00 93.81 124 GLU A O 1
ATOM 1005 N N . TYR A 1 125 ? 7.341 9.198 -13.238 1.00 93.00 125 TYR A N 1
ATOM 1006 C CA . TYR A 1 125 ? 8.371 8.412 -12.550 1.00 93.00 125 TYR A CA 1
ATOM 1007 C C . TYR A 1 125 ? 8.741 7.167 -13.338 1.00 93.00 125 TYR A C 1
ATOM 1009 O O . TYR A 1 125 ? 9.913 6.870 -13.558 1.00 93.00 125 TYR A O 1
ATOM 1017 N N . ALA A 1 126 ? 7.738 6.431 -13.786 1.00 90.88 126 ALA A N 1
ATOM 1018 C CA . ALA A 1 126 ? 7.950 5.177 -14.462 1.00 90.88 126 ALA A CA 1
ATOM 1019 C C . ALA A 1 126 ? 8.583 5.338 -15.852 1.00 90.88 126 ALA A C 1
ATOM 1021 O O . ALA A 1 126 ? 9.504 4.588 -16.180 1.00 90.88 126 ALA A O 1
ATOM 1022 N N . ARG A 1 127 ? 8.175 6.359 -16.625 1.00 90.38 127 ARG A N 1
ATOM 1023 C CA . ARG A 1 127 ? 8.829 6.714 -17.902 1.00 90.38 127 ARG A CA 1
ATOM 1024 C C . ARG A 1 127 ? 10.305 7.046 -17.696 1.00 90.38 127 ARG A C 1
ATOM 1026 O O . ARG A 1 127 ? 11.160 6.584 -18.452 1.00 90.38 127 ARG A O 1
ATOM 1033 N N . ASP A 1 128 ? 10.616 7.831 -16.671 1.00 90.81 128 ASP A N 1
ATOM 1034 C CA . ASP A 1 128 ? 11.990 8.250 -16.397 1.00 90.81 128 ASP A CA 1
ATOM 1035 C C . ASP A 1 128 ? 12.839 7.104 -15.834 1.00 90.81 128 ASP A C 1
ATOM 1037 O O . ASP A 1 128 ? 14.000 6.942 -16.222 1.00 90.81 128 ASP A O 1
ATOM 1041 N N . ASN A 1 129 ? 12.253 6.257 -14.985 1.00 88.56 129 ASN A N 1
ATOM 1042 C CA . ASN A 1 129 ? 12.893 5.060 -14.452 1.00 88.56 129 ASN A CA 1
ATOM 1043 C C . ASN A 1 129 ? 13.287 4.082 -15.575 1.00 88.56 129 ASN A C 1
ATOM 1045 O O . ASN A 1 129 ? 14.393 3.537 -15.564 1.00 88.56 129 ASN A O 1
ATOM 1049 N N . GLU A 1 130 ? 12.430 3.895 -16.584 1.00 85.31 130 GLU A N 1
ATOM 1050 C CA . GLU A 1 130 ? 12.763 3.101 -17.773 1.00 85.31 130 GLU A CA 1
ATOM 1051 C C . GLU A 1 130 ? 13.858 3.725 -18.629 1.00 85.31 130 GLU A C 1
ATOM 1053 O O . GLU A 1 130 ? 14.765 3.017 -19.083 1.00 85.31 130 GLU A O 1
ATOM 1058 N N . ARG A 1 131 ? 13.817 5.048 -18.829 1.00 86.38 131 ARG A N 1
ATOM 1059 C CA . ARG A 1 131 ? 14.862 5.757 -19.574 1.00 86.38 131 ARG A CA 1
ATOM 1060 C C . ARG A 1 131 ? 16.218 5.574 -18.896 1.00 86.38 131 ARG A C 1
ATOM 1062 O O . ARG A 1 131 ? 17.190 5.216 -19.559 1.00 86.38 131 ARG A O 1
ATOM 1069 N N . GLN A 1 132 ? 16.286 5.741 -17.573 1.00 81.38 132 GLN A N 1
ATOM 1070 C CA . GLN A 1 132 ? 17.519 5.507 -16.820 1.00 81.38 132 GLN A CA 1
ATOM 1071 C C . GLN A 1 132 ? 17.981 4.051 -16.883 1.00 81.38 132 GLN A C 1
ATOM 1073 O O . GLN A 1 132 ? 19.177 3.804 -17.034 1.00 81.38 132 GLN A O 1
ATOM 1078 N N . ARG A 1 133 ? 17.064 3.081 -16.782 1.00 81.75 133 ARG A N 1
ATOM 1079 C CA . ARG A 1 133 ? 17.406 1.661 -16.925 1.00 81.75 133 ARG A CA 1
ATOM 1080 C C . ARG A 1 133 ? 18.020 1.376 -18.296 1.00 81.75 133 ARG A C 1
ATOM 1082 O O . ARG A 1 133 ? 19.092 0.782 -18.356 1.00 81.75 133 ARG A O 1
ATOM 1089 N N . SER A 1 134 ? 17.390 1.867 -19.360 1.00 81.94 134 SER A N 1
ATOM 1090 C CA . SER A 1 134 ? 17.870 1.698 -20.734 1.00 81.94 134 SER A CA 1
ATOM 1091 C C . SER A 1 134 ? 19.276 2.277 -20.897 1.00 81.94 134 SER A C 1
ATOM 1093 O O . SER A 1 134 ? 20.160 1.607 -21.422 1.00 81.94 134 SER A O 1
ATOM 1095 N N . LEU A 1 135 ? 19.535 3.478 -20.368 1.00 81.50 135 LEU A N 1
ATOM 1096 C CA . LEU A 1 135 ? 20.867 4.095 -20.403 1.00 81.50 135 LEU A CA 1
ATOM 1097 C C . LEU A 1 135 ? 21.923 3.273 -19.646 1.00 81.50 135 LEU A C 1
ATOM 1099 O O . LEU A 1 135 ? 23.043 3.131 -20.133 1.00 81.50 135 LEU A O 1
ATOM 1103 N N . ARG A 1 136 ? 21.572 2.700 -18.484 1.00 79.31 136 ARG A N 1
ATOM 1104 C CA . ARG A 1 136 ? 22.461 1.816 -17.701 1.00 79.31 136 ARG A CA 1
ATOM 1105 C C . ARG A 1 136 ? 22.768 0.503 -18.422 1.00 79.31 136 ARG A C 1
ATOM 1107 O O . ARG A 1 136 ? 23.830 -0.070 -18.212 1.00 79.31 136 ARG A O 1
ATOM 1114 N N . GLU A 1 137 ? 21.838 -0.003 -19.224 1.00 78.38 137 GLU A N 1
ATOM 1115 C CA . GLU A 1 137 ? 22.036 -1.218 -20.020 1.00 78.38 137 GLU A CA 1
ATOM 1116 C C . GLU A 1 137 ? 22.932 -0.937 -21.236 1.00 78.38 137 GLU A C 1
ATOM 1118 O O . GLU A 1 137 ? 23.883 -1.678 -21.478 1.00 78.38 137 GLU A O 1
ATOM 1123 N N . HIS A 1 138 ? 22.720 0.186 -21.930 1.00 71.44 138 HIS A N 1
ATOM 1124 C CA . HIS A 1 138 ? 23.551 0.590 -23.070 1.00 71.44 138 HIS A CA 1
ATOM 1125 C C . HIS A 1 138 ? 24.994 0.912 -22.662 1.00 71.44 138 HIS A C 1
ATOM 1127 O O . HIS A 1 138 ? 25.923 0.531 -23.370 1.00 71.44 138 HIS A O 1
ATOM 1133 N N . SER A 1 139 ? 25.203 1.558 -21.509 1.00 68.81 139 SER A N 1
ATOM 1134 C CA . SER A 1 139 ? 26.552 1.851 -21.005 1.00 68.81 139 SER A CA 1
ATOM 1135 C C . SER A 1 139 ? 27.312 0.607 -20.533 1.00 68.81 139 SER A C 1
ATOM 1137 O O . SER A 1 139 ? 28.538 0.582 -20.586 1.00 68.81 139 SER A O 1
ATOM 1139 N N . LYS A 1 140 ? 26.602 -0.444 -20.103 1.00 62.88 140 LYS A N 1
ATOM 1140 C CA . LYS A 1 140 ? 27.198 -1.757 -19.804 1.00 62.88 140 LYS A CA 1
ATOM 1141 C C . LYS A 1 140 ? 27.525 -2.543 -21.073 1.00 62.88 140 LYS A C 1
ATOM 1143 O O . LYS A 1 140 ? 28.565 -3.194 -21.135 1.00 62.88 140 LYS A O 1
ATOM 1148 N N . ALA A 1 141 ? 26.666 -2.474 -22.089 1.00 58.72 141 ALA A N 1
ATOM 1149 C CA . ALA A 1 141 ? 26.900 -3.127 -23.376 1.00 58.72 141 ALA A CA 1
ATOM 1150 C C . ALA A 1 141 ? 28.091 -2.505 -24.125 1.00 58.72 141 ALA A C 1
ATOM 1152 O O . ALA A 1 141 ? 28.881 -3.222 -24.733 1.00 58.72 141 ALA A O 1
ATOM 1153 N N . SER A 1 142 ? 28.290 -1.187 -24.023 1.00 54.94 142 SER A N 1
ATOM 1154 C CA . SER A 1 142 ? 29.458 -0.522 -24.614 1.00 54.94 142 SER A CA 1
ATOM 1155 C C . SER A 1 142 ? 30.779 -0.832 -23.897 1.00 54.94 142 SER A C 1
ATOM 1157 O O . SER A 1 142 ? 31.836 -0.666 -24.501 1.00 54.94 142 SER A O 1
ATOM 1159 N N . SER A 1 143 ? 30.747 -1.319 -22.649 1.00 52.53 143 SER A N 1
ATOM 1160 C CA . SER A 1 143 ? 31.937 -1.787 -21.921 1.00 52.53 143 SER A CA 1
ATOM 1161 C C . SER A 1 143 ? 32.184 -3.297 -22.035 1.00 52.53 143 SER A C 1
ATOM 1163 O O . SER A 1 143 ? 33.166 -3.792 -21.488 1.00 52.53 143 SER A O 1
ATOM 1165 N N . SER A 1 144 ? 31.306 -4.044 -22.713 1.00 44.34 144 SER A N 1
ATOM 1166 C CA . SER A 1 144 ? 31.437 -5.489 -22.918 1.00 44.34 144 SER A CA 1
ATOM 1167 C C . SER A 1 144 ? 31.224 -5.847 -24.389 1.00 44.34 144 SER A C 1
ATOM 1169 O O . SER A 1 144 ? 30.165 -6.287 -24.823 1.00 44.34 144 SER A O 1
ATOM 1171 N N . SER A 1 145 ? 32.280 -5.683 -25.183 1.00 45.09 145 SER A N 1
ATOM 1172 C CA . SER A 1 145 ? 32.398 -6.369 -26.463 1.00 45.09 145 SER A CA 1
ATOM 1173 C C . SER A 1 145 ? 32.535 -7.874 -26.210 1.00 45.09 145 SER A C 1
ATOM 1175 O O . SER A 1 145 ? 33.611 -8.337 -25.852 1.00 45.09 145 SER A O 1
ATOM 1177 N N . VAL A 1 146 ? 31.433 -8.620 -26.359 1.00 40.66 146 VAL A N 1
ATOM 1178 C CA . VAL A 1 146 ? 31.304 -9.924 -27.054 1.00 40.66 146 VAL A CA 1
ATOM 1179 C C . VAL A 1 146 ? 29.931 -10.538 -26.735 1.00 40.66 146 VAL A C 1
ATOM 1181 O O . VAL A 1 146 ? 29.602 -10.780 -25.579 1.00 40.66 146 VAL A O 1
ATOM 1184 N N . GLY A 1 147 ? 29.188 -10.891 -27.791 1.00 36.59 147 GLY A N 1
ATOM 1185 C CA . GLY A 1 147 ? 28.191 -11.969 -27.761 1.00 36.59 147 GLY A CA 1
ATOM 1186 C C . GLY A 1 147 ? 26.741 -11.526 -27.587 1.00 36.59 147 GLY A C 1
ATOM 1187 O O . GLY A 1 147 ? 26.258 -11.355 -26.474 1.00 36.59 147 GLY A O 1
ATOM 1188 N N . GLY A 1 148 ? 26.034 -11.383 -28.710 1.00 45.66 148 GLY A N 1
ATOM 1189 C CA . GLY A 1 148 ? 24.626 -11.005 -28.747 1.00 45.66 148 GLY A CA 1
ATOM 1190 C C . GLY A 1 148 ? 23.689 -12.045 -28.132 1.00 45.66 148 GLY A C 1
ATOM 1191 O O . GLY A 1 148 ? 23.822 -13.240 -28.376 1.00 45.66 148 GLY A O 1
ATOM 1192 N N . TYR A 1 149 ? 22.684 -11.550 -27.415 1.00 38.22 149 TYR A N 1
ATOM 1193 C CA . TYR A 1 149 ? 21.411 -12.232 -27.228 1.00 38.22 149 TYR A CA 1
ATOM 1194 C C . TYR A 1 149 ? 20.283 -11.234 -27.460 1.00 38.22 149 TYR A C 1
ATOM 1196 O O . TYR A 1 149 ? 20.287 -10.123 -26.932 1.00 38.22 149 TYR A O 1
ATOM 1204 N N . ALA A 1 150 ? 19.362 -11.648 -28.324 1.00 38.81 150 ALA A N 1
ATOM 1205 C CA . ALA A 1 150 ? 18.217 -10.881 -28.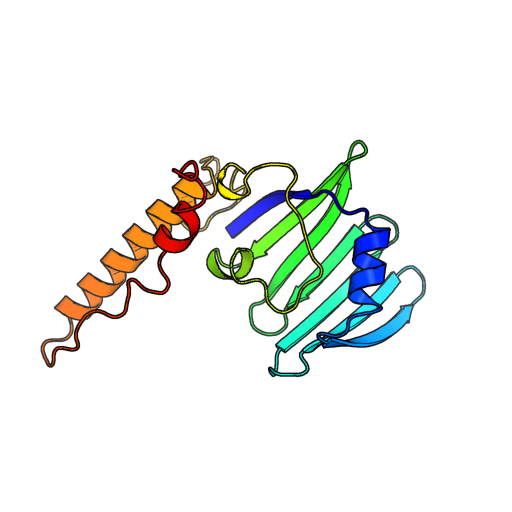759 1.00 38.81 150 ALA A CA 1
ATOM 1206 C C . ALA A 1 150 ? 17.265 -10.542 -27.603 1.00 38.81 150 ALA A C 1
ATOM 1208 O O . ALA A 1 150 ? 17.074 -11.308 -26.656 1.00 38.81 150 ALA A O 1
ATOM 1209 N N . ASP A 1 151 ? 16.678 -9.365 -27.771 1.00 46.53 151 ASP A N 1
ATOM 1210 C CA . ASP A 1 151 ? 15.649 -8.692 -26.998 1.00 46.53 151 ASP A CA 1
A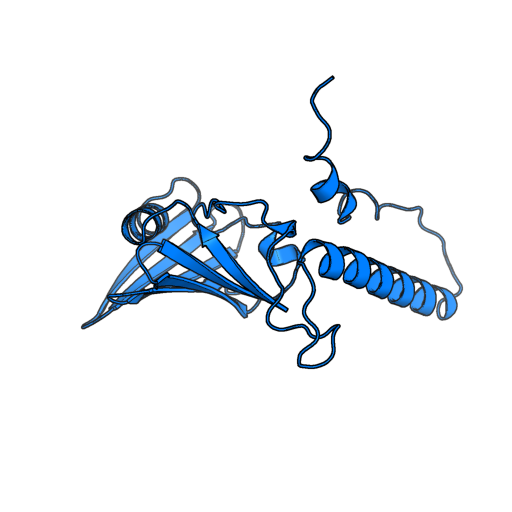TOM 1211 C C . ASP A 1 151 ? 14.588 -9.623 -26.380 1.00 46.53 151 ASP A C 1
ATOM 1213 O O . ASP A 1 151 ? 13.810 -10.291 -27.063 1.00 46.53 151 ASP A O 1
ATOM 1217 N N . ARG A 1 152 ? 14.542 -9.626 -25.045 1.00 41.22 152 ARG A N 1
ATOM 1218 C CA . ARG A 1 152 ? 13.441 -10.168 -24.233 1.00 41.22 152 ARG A CA 1
ATOM 1219 C C . ARG A 1 152 ? 12.913 -9.134 -23.229 1.00 41.22 152 ARG A C 1
ATOM 1221 O O . ARG A 1 152 ? 12.175 -9.488 -22.310 1.00 41.22 152 ARG A O 1
ATOM 1228 N N . SER A 1 153 ? 13.264 -7.856 -23.392 1.00 46.19 153 SER A N 1
ATOM 1229 C CA . SER A 1 153 ? 12.992 -6.812 -22.392 1.00 46.19 153 SER A CA 1
ATOM 1230 C C . SER A 1 153 ? 11.570 -6.241 -22.471 1.00 46.19 153 SER A C 1
ATOM 1232 O O . SER A 1 153 ? 11.114 -5.603 -21.522 1.00 46.19 153 SER A O 1
ATOM 1234 N N . SER A 1 154 ? 10.829 -6.514 -23.551 1.00 48.25 154 SER A N 1
ATOM 1235 C CA . SER A 1 154 ? 9.477 -5.974 -23.768 1.00 48.25 154 SER A CA 1
ATOM 1236 C C . SER A 1 154 ? 8.384 -6.611 -22.888 1.00 48.25 154 SER A C 1
ATOM 1238 O O . SER A 1 154 ? 7.415 -5.945 -22.530 1.00 48.25 154 SER A O 1
ATOM 1240 N N . ALA A 1 155 ? 8.543 -7.871 -22.458 1.00 45.75 155 ALA A N 1
ATOM 1241 C CA . ALA A 1 155 ? 7.489 -8.597 -21.732 1.00 45.75 155 ALA A CA 1
ATOM 1242 C C . ALA A 1 155 ? 7.239 -8.091 -20.297 1.00 45.75 155 ALA A C 1
ATOM 1244 O O . ALA A 1 155 ? 6.207 -8.393 -19.709 1.00 45.75 155 ALA A O 1
ATOM 1245 N N . TYR A 1 156 ? 8.168 -7.308 -19.743 1.00 46.62 156 TYR A N 1
ATOM 1246 C CA . TYR A 1 156 ? 8.103 -6.819 -18.366 1.00 46.62 156 TYR A CA 1
ATOM 1247 C C . TYR A 1 156 ? 8.160 -5.286 -18.270 1.00 46.62 156 TYR A C 1
ATOM 1249 O O . TYR A 1 156 ? 8.301 -4.768 -17.16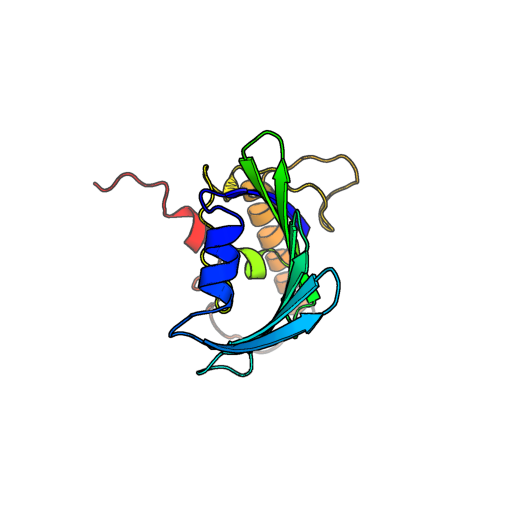6 1.00 46.62 156 TYR A O 1
ATOM 1257 N N . GLY A 1 157 ? 8.094 -4.539 -19.375 1.00 51.88 157 GLY A N 1
ATOM 1258 C CA . GLY A 1 157 ? 8.197 -3.071 -19.366 1.00 51.88 157 GLY A CA 1
ATOM 1259 C C . GLY A 1 157 ? 6.953 -2.353 -18.820 1.00 51.88 157 GLY A C 1
ATOM 1260 O O . GLY A 1 157 ? 5.849 -2.888 -18.836 1.00 51.88 157 GLY A O 1
ATOM 1261 N N . PHE A 1 158 ? 7.121 -1.103 -18.394 1.00 51.41 158 PHE A N 1
ATOM 1262 C CA . PHE A 1 158 ? 6.082 -0.115 -18.076 1.00 51.41 158 PHE A CA 1
ATOM 1263 C C . PHE A 1 158 ? 4.991 -0.017 -19.146 1.00 51.41 158 PHE A C 1
ATOM 1265 O O . PHE A 1 158 ? 3.830 0.217 -18.824 1.00 51.41 158 PHE A O 1
ATOM 1272 N N . ALA A 1 159 ? 5.346 -0.258 -20.412 1.00 58.06 159 ALA A N 1
ATOM 1273 C CA . ALA A 1 159 ? 4.402 -0.345 -21.520 1.00 58.06 159 ALA A CA 1
ATOM 1274 C C . ALA A 1 159 ? 3.271 -1.368 -21.282 1.00 58.06 159 ALA A C 1
ATOM 1276 O O . ALA A 1 159 ? 2.189 -1.205 -21.837 1.00 58.06 159 ALA A O 1
ATOM 1277 N N . HIS A 1 160 ? 3.486 -2.395 -20.451 1.00 59.44 160 HIS A N 1
ATOM 1278 C CA . HIS A 1 160 ? 2.443 -3.339 -20.040 1.00 59.44 160 HIS A CA 1
ATOM 1279 C C . HIS A 1 160 ? 1.340 -2.663 -19.208 1.00 59.44 160 HIS A C 1
ATOM 1281 O O . HIS A 1 160 ? 0.165 -2.941 -19.405 1.00 59.44 160 HIS A O 1
ATOM 1287 N N . TYR A 1 161 ? 1.714 -1.719 -18.344 1.00 55.97 161 TYR A N 1
ATOM 1288 C CA . TYR A 1 161 ? 0.814 -1.015 -17.422 1.00 55.97 161 TYR A CA 1
ATOM 1289 C C . TYR A 1 161 ? 0.105 0.192 -18.051 1.00 55.97 161 TYR A C 1
ATOM 1291 O O . TYR A 1 161 ? -0.760 0.800 -17.437 1.00 55.97 161 TYR A O 1
ATOM 1299 N N . MET A 1 162 ? 0.475 0.555 -19.280 1.00 55.94 162 MET A N 1
ATOM 1300 C CA . MET A 1 162 ? -0.118 1.660 -20.043 1.00 55.94 162 MET A CA 1
ATOM 1301 C C . MET A 1 162 ? -1.285 1.232 -20.938 1.00 55.94 162 MET A C 1
ATOM 1303 O O . MET A 1 162 ? -1.938 2.082 -21.537 1.00 55.94 162 MET A O 1
ATOM 1307 N N . LYS A 1 163 ? -1.523 -0.076 -21.086 1.00 55.91 163 LYS A N 1
ATOM 1308 C CA . LYS A 1 163 ? -2.511 -0.610 -22.036 1.00 55.91 163 LYS A CA 1
ATOM 1309 C C . LYS A 1 163 ? -3.959 -0.516 -21.549 1.00 55.91 163 LYS A C 1
ATOM 1311 O O . LYS A 1 163 ? -4.856 -0.708 -22.360 1.00 55.91 163 LYS A O 1
ATOM 1316 N N . GLU A 1 164 ? -4.190 -0.197 -20.277 1.00 50.12 164 GLU A N 1
ATOM 1317 C CA . GLU A 1 164 ? -5.540 -0.127 -19.697 1.00 50.12 164 GLU A CA 1
ATOM 1318 C C . GLU A 1 164 ? -6.308 1.164 -20.047 1.00 50.12 164 GLU A C 1
ATOM 1320 O O . GLU A 1 164 ? -7.506 1.235 -19.798 1.00 50.12 164 GLU A O 1
ATOM 1325 N N . ASP A 1 165 ? -5.670 2.151 -20.692 1.00 43.19 165 ASP A N 1
ATOM 1326 C CA . ASP A 1 165 ? -6.313 3.412 -21.111 1.00 43.19 165 ASP A CA 1
ATOM 1327 C C . ASP A 1 165 ? -6.877 3.373 -22.560 1.00 43.19 165 ASP A C 1
ATOM 1329 O O . ASP A 1 165 ? -7.277 4.407 -23.099 1.00 43.19 165 ASP A O 1
ATOM 1333 N N . LEU A 1 166 ? -6.914 2.212 -23.231 1.00 38.94 166 LEU A N 1
ATOM 1334 C CA . LEU A 1 166 ? -7.561 2.089 -24.547 1.00 38.94 166 LEU A CA 1
ATOM 1335 C C . LEU A 1 166 ? -9.037 1.700 -24.368 1.00 38.94 166 LEU A C 1
ATOM 1337 O O . LEU A 1 166 ? -9.302 0.634 -23.812 1.00 38.94 166 LEU A O 1
ATOM 1341 N N . PRO A 1 167 ? -10.008 2.507 -24.845 1.00 34.59 167 PRO A N 1
ATOM 1342 C CA . PRO A 1 167 ? -11.397 2.077 -24.854 1.00 34.59 167 PRO A CA 1
ATOM 1343 C C . PRO A 1 167 ? -11.507 0.799 -25.686 1.00 34.59 167 PRO A C 1
ATOM 1345 O O . PRO A 1 167 ? -11.032 0.749 -26.824 1.00 34.59 167 PRO A O 1
ATOM 1348 N N . SER A 1 168 ? -12.114 -0.232 -25.096 1.00 39.97 168 SER A N 1
ATOM 1349 C CA . SER A 1 168 ? -12.501 -1.456 -25.791 1.00 39.97 168 SER A CA 1
ATOM 1350 C C . SER A 1 168 ? -13.238 -1.067 -27.071 1.00 39.97 168 SER A C 1
ATOM 1352 O O . SER A 1 168 ? -14.285 -0.421 -27.005 1.00 39.97 168 SER A O 1
ATOM 1354 N N . SER A 1 169 ? -12.627 -1.371 -28.216 1.00 39.09 169 SER A N 1
ATOM 1355 C CA . SER A 1 169 ? -13.223 -1.155 -29.539 1.00 39.09 169 SER A CA 1
ATOM 1356 C C . SER A 1 169 ? -14.337 -2.157 -29.803 1.00 39.09 169 SER A C 1
ATOM 1358 O O . SER A 1 169 ? -14.209 -3.304 -29.315 1.00 39.09 169 SER A O 1
#

Sequence (169 aa):
MKIQFVIRESLSDIVDQLSNSDFWATEIQCLPGKKIIRIKDHAYDLSATAEVLPKEIVIHTAWSNFTYRIFQRDGKVCCEYEGAFRGLLDQKLLPHLTPVGNILDYVVLESSLYQPGEQKTLREYARDNERQRSLREHSKASSSSVGGYADRSSAYGFAHYMKEDLPSS

Foldseek 3Di:
DKFKFFFPDDLVLQVVCLCDDPQWDWDWDDDVQWIKIKTAGPPDRWIWIWIGGPFWIWIATDPWRKIWIWGDDPNTIMIMIDGDLVCVVVPDGGGDTHGPDDQQQTWGQDDPQDDHPDIDGNVVVQVVVVVVVVVVVVVVVVVDPDDDDDDPPPVRHPVVVVVVPDPDD